Protein AF-A0A2Z4NDS5-F1 (afdb_monomer_lite)

Organism: NCBI:txid92400

pLDDT: mean 86.89, std 13.64, range [42.75, 96.88]

Structure (mmCIF, N/CA/C/O backbone):
data_AF-A0A2Z4NDS5-F1
#
_entry.id   AF-A0A2Z4NDS5-F1
#
loop_
_atom_site.group_PDB
_atom_site.id
_atom_site.type_symbol
_atom_site.label_atom_id
_atom_site.label_alt_id
_atom_site.label_comp_id
_atom_site.label_asym_id
_atom_site.label_entity_id
_atom_site.label_seq_id
_atom_site.pdbx_PDB_ins_code
_atom_site.Cartn_x
_atom_site.Cartn_y
_atom_site.Cartn_z
_atom_site.occupancy
_atom_site.B_iso_or_equiv
_atom_site.auth_seq_id
_atom_site.auth_comp_id
_atom_site.auth_asym_id
_atom_site.auth_atom_id
_atom_site.pdbx_PDB_model_num
ATOM 1 N N . MET A 1 1 ? 6.893 -5.706 20.505 1.00 67.31 1 MET A N 1
ATOM 2 C CA . MET A 1 1 ? 7.046 -4.233 20.495 1.00 67.31 1 MET A CA 1
ATOM 3 C C . MET A 1 1 ? 5.662 -3.619 20.326 1.00 67.31 1 MET A C 1
ATOM 5 O O . MET A 1 1 ? 4.764 -4.338 19.912 1.00 67.31 1 MET A O 1
ATOM 9 N N . GLU A 1 2 ? 5.449 -2.357 20.698 1.00 86.12 2 GLU A N 1
ATOM 10 C CA . GLU A 1 2 ? 4.175 -1.678 20.409 1.00 86.12 2 GLU A CA 1
ATOM 11 C C . GLU A 1 2 ? 4.182 -1.214 18.943 1.00 86.12 2 GLU A C 1
ATOM 13 O O . GLU A 1 2 ? 5.127 -0.537 18.540 1.00 86.12 2 GLU A O 1
ATOM 18 N N . LYS A 1 3 ? 3.175 -1.608 18.147 1.00 91.75 3 LYS A N 1
ATOM 19 C CA . LYS A 1 3 ? 3.054 -1.205 16.734 1.00 91.75 3 LYS A CA 1
ATOM 20 C C . LYS A 1 3 ? 2.763 0.296 16.623 1.00 91.75 3 LYS A C 1
ATOM 22 O O . LYS A 1 3 ? 1.945 0.831 17.378 1.00 91.75 3 LYS A O 1
ATOM 27 N N . GLN A 1 4 ? 3.370 0.969 15.648 1.00 94.69 4 GLN A N 1
ATOM 28 C CA . GLN A 1 4 ? 3.060 2.364 15.342 1.00 94.69 4 GLN A CA 1
ATOM 29 C C . GLN A 1 4 ? 1.701 2.466 14.639 1.00 94.69 4 GLN A C 1
ATOM 31 O O . GLN A 1 4 ? 1.472 1.819 13.624 1.00 94.69 4 GLN A O 1
ATOM 36 N N . LYS A 1 5 ? 0.785 3.285 15.165 1.00 95.44 5 LYS A N 1
ATOM 37 C CA . LYS A 1 5 ? -0.590 3.385 14.649 1.00 95.44 5 LYS A CA 1
ATOM 38 C C . LYS A 1 5 ? -0.734 4.489 13.607 1.00 95.44 5 LYS A C 1
ATOM 40 O O . LYS A 1 5 ? -0.309 5.618 13.853 1.00 95.44 5 LYS A O 1
ATOM 45 N N . PHE A 1 6 ? -1.417 4.192 12.505 1.00 95.12 6 PHE A N 1
ATOM 46 C CA . PHE A 1 6 ? -1.785 5.172 11.485 1.00 95.12 6 PHE A CA 1
ATOM 47 C C . PHE A 1 6 ? -3.233 4.988 11.059 1.00 95.12 6 PHE A C 1
ATOM 49 O O . PHE A 1 6 ? -3.669 3.867 10.838 1.00 95.12 6 PHE A O 1
ATOM 56 N N . ASN A 1 7 ? -3.951 6.088 10.861 1.00 96.38 7 ASN A N 1
ATOM 57 C CA . ASN A 1 7 ? -5.252 6.044 10.200 1.00 96.38 7 ASN A CA 1
ATOM 58 C C . ASN A 1 7 ? -5.022 5.984 8.686 1.00 96.38 7 ASN A C 1
ATOM 60 O O . ASN A 1 7 ? -4.321 6.841 8.145 1.00 96.38 7 ASN A O 1
ATOM 64 N N . LEU A 1 8 ? -5.580 4.978 8.013 1.00 96.25 8 LEU A N 1
ATOM 65 C CA . LEU A 1 8 ? -5.372 4.755 6.581 1.00 96.25 8 LEU A CA 1
ATOM 66 C C . LEU A 1 8 ? -6.243 5.682 5.723 1.00 96.25 8 LEU A C 1
ATOM 68 O O . LEU A 1 8 ? -5.760 6.287 4.768 1.00 96.25 8 LEU A O 1
ATOM 72 N N . PHE A 1 9 ? -7.513 5.839 6.096 1.00 96.44 9 PHE A N 1
ATOM 73 C CA . PHE A 1 9 ? -8.515 6.564 5.310 1.00 96.44 9 PHE A CA 1
ATOM 74 C C . PHE A 1 9 ? -8.561 8.060 5.635 1.00 96.44 9 PHE A C 1
ATOM 76 O O . PHE A 1 9 ? -9.595 8.611 6.008 1.00 96.44 9 PHE A O 1
ATOM 83 N N . VAL A 1 10 ? -7.413 8.720 5.499 1.00 96.25 10 VAL A N 1
ATOM 84 C CA . VAL A 1 10 ? -7.238 10.162 5.727 1.00 96.25 10 VAL A CA 1
ATOM 85 C C . VAL A 1 10 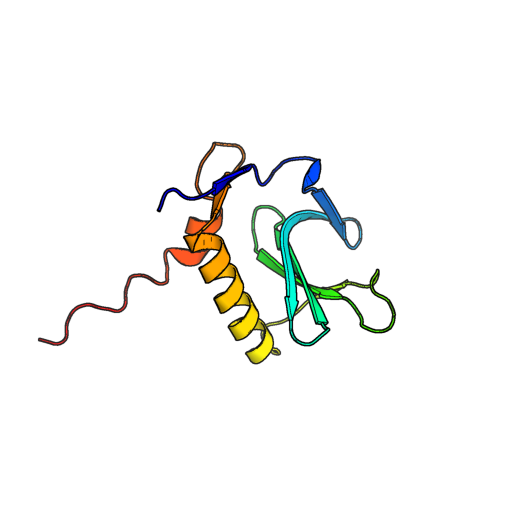? -6.790 10.869 4.449 1.00 96.25 10 VAL A C 1
ATOM 87 O O . VAL A 1 10 ? -6.221 10.243 3.553 1.00 96.25 10 VAL A O 1
ATOM 90 N N . GLU A 1 11 ? -7.058 12.172 4.342 1.00 95.75 11 GLU A N 1
ATOM 91 C CA . GLU A 1 11 ? -6.792 12.942 3.116 1.00 95.75 11 GLU A CA 1
ATOM 92 C C . GLU A 1 11 ? -5.293 12.978 2.777 1.00 95.75 11 GLU A C 1
ATOM 94 O O . GLU A 1 11 ? -4.933 12.962 1.607 1.00 95.75 11 GLU A O 1
ATOM 99 N N . GLU A 1 12 ? -4.407 12.938 3.776 1.00 95.25 12 GLU A N 1
ATOM 100 C CA . GLU A 1 12 ? -2.951 12.938 3.584 1.00 95.25 12 GLU A CA 1
ATOM 101 C C . GLU A 1 12 ? -2.426 11.668 2.904 1.00 95.25 12 GLU A C 1
ATOM 103 O O . GLU A 1 12 ? -1.343 11.686 2.325 1.00 95.25 12 GLU A O 1
ATOM 108 N N . ARG A 1 13 ? -3.175 10.564 2.983 1.00 94.75 13 ARG A N 1
ATOM 109 C CA . ARG A 1 13 ? -2.836 9.291 2.333 1.00 94.75 13 ARG A CA 1
ATOM 110 C C . ARG A 1 13 ? -3.573 9.095 1.016 1.00 94.75 13 ARG A C 1
ATOM 112 O O . ARG A 1 13 ? -3.388 8.074 0.364 1.00 94.75 13 ARG A O 1
ATOM 119 N N . LYS A 1 14 ? -4.431 10.032 0.629 1.00 96.31 14 LYS A N 1
ATOM 120 C CA . LYS A 1 14 ? -5.280 9.902 -0.546 1.00 96.31 14 LYS A CA 1
ATOM 121 C C . LYS A 1 14 ? -4.507 10.248 -1.813 1.00 96.31 14 LYS A C 1
ATOM 123 O O . LYS A 1 14 ? -3.838 11.275 -1.887 1.00 96.31 14 LYS A O 1
ATOM 128 N N . ILE A 1 15 ? -4.656 9.416 -2.833 1.00 93.69 15 ILE A N 1
ATOM 129 C CA . ILE A 1 15 ? -4.054 9.606 -4.151 1.00 93.69 15 ILE A CA 1
ATOM 130 C C . ILE A 1 15 ? -5.092 9.344 -5.243 1.00 93.69 15 ILE A C 1
ATOM 132 O O . ILE A 1 15 ? -6.002 8.533 -5.069 1.00 93.69 15 ILE A O 1
ATOM 136 N N . GLN A 1 16 ? -4.965 10.045 -6.371 1.00 92.75 16 GLN A N 1
ATOM 137 C CA . GLN A 1 16 ? -5.788 9.808 -7.553 1.00 92.75 16 GLN A CA 1
ATOM 138 C C . GLN A 1 16 ? -4.961 9.083 -8.617 1.00 92.75 16 GLN A C 1
ATOM 140 O O . GLN A 1 16 ? -3.949 9.613 -9.067 1.00 92.75 16 GLN A O 1
ATOM 145 N N . ILE A 1 17 ? -5.410 7.907 -9.054 1.00 89.06 17 ILE A N 1
ATOM 146 C CA . ILE A 1 17 ? -4.767 7.121 -10.117 1.00 89.06 17 ILE A CA 1
ATOM 147 C C . ILE A 1 17 ? -5.841 6.804 -11.157 1.00 89.06 17 ILE A C 1
ATOM 149 O O . ILE A 1 17 ? -6.885 6.262 -10.818 1.00 89.06 17 ILE A O 1
ATOM 153 N N . ASN A 1 18 ? -5.631 7.184 -12.422 1.00 87.31 18 ASN A N 1
ATOM 154 C CA . ASN A 1 18 ? -6.585 6.943 -13.520 1.00 87.31 18 ASN A CA 1
ATOM 155 C C . ASN A 1 18 ? -8.037 7.392 -13.234 1.00 87.31 18 ASN A C 1
ATOM 157 O O . ASN A 1 18 ? -8.992 6.760 -13.676 1.00 87.31 18 ASN A O 1
ATOM 161 N N . ASN A 1 19 ? -8.208 8.523 -12.538 1.00 88.56 19 ASN A N 1
ATOM 162 C CA . ASN A 1 19 ? -9.495 9.063 -12.064 1.00 88.56 19 ASN A CA 1
ATOM 163 C C . ASN A 1 19 ? -10.202 8.246 -10.972 1.00 88.56 19 ASN A C 1
ATOM 165 O O . ASN A 1 19 ? -11.320 8.600 -10.600 1.00 88.56 19 ASN A O 1
ATOM 169 N N . GLU A 1 20 ? -9.547 7.249 -10.395 1.00 92.62 20 GLU A N 1
ATOM 170 C CA . GLU A 1 20 ? -10.006 6.544 -9.202 1.00 92.62 20 GLU A CA 1
ATOM 171 C C . GLU A 1 20 ? -9.247 7.034 -7.966 1.00 92.62 20 GLU A C 1
ATOM 173 O O . GLU A 1 20 ? -8.109 7.500 -8.056 1.00 92.62 20 GLU A O 1
ATOM 178 N N . THR A 1 21 ? -9.911 6.983 -6.812 1.00 95.00 21 THR A N 1
ATOM 179 C CA . THR A 1 21 ? -9.335 7.396 -5.531 1.00 95.00 21 THR A CA 1
ATOM 180 C C . THR A 1 21 ? -8.830 6.175 -4.785 1.00 95.00 21 THR A C 1
ATOM 182 O O . THR A 1 21 ? -9.588 5.239 -4.537 1.00 95.00 21 THR A O 1
ATOM 185 N N . PHE A 1 22 ? -7.577 6.242 -4.358 1.00 96.81 22 PHE A N 1
ATOM 186 C CA . PHE A 1 22 ? -6.940 5.235 -3.528 1.00 96.81 22 PHE A CA 1
ATOM 187 C C . PHE A 1 22 ? -6.337 5.863 -2.271 1.00 96.81 22 PHE A C 1
ATOM 189 O O . PHE A 1 22 ? -6.174 7.081 -2.178 1.00 96.81 22 PHE A O 1
ATOM 196 N N . TYR A 1 23 ? -5.984 5.011 -1.315 1.00 96.88 23 TYR A N 1
ATOM 197 C CA . TYR A 1 23 ? -5.265 5.363 -0.099 1.00 96.88 23 TYR A CA 1
ATOM 198 C C . TYR A 1 23 ? -3.946 4.605 -0.045 1.00 96.88 23 TYR A C 1
ATOM 200 O O . TYR A 1 23 ? -3.919 3.389 -0.223 1.00 96.88 23 TYR A O 1
ATOM 208 N N . ILE A 1 24 ? -2.859 5.328 0.203 1.00 96.06 24 ILE A N 1
ATOM 209 C CA . ILE A 1 24 ? -1.506 4.784 0.262 1.00 96.06 24 ILE A CA 1
ATOM 210 C C . ILE A 1 24 ? -1.342 3.984 1.555 1.00 96.06 24 ILE A C 1
ATOM 212 O O . ILE A 1 24 ? -1.469 4.523 2.661 1.00 96.06 24 ILE A O 1
ATOM 216 N N . ILE A 1 25 ? -1.024 2.701 1.401 1.00 95.75 25 ILE A N 1
ATOM 217 C CA . ILE A 1 25 ? -0.628 1.793 2.481 1.00 95.75 25 ILE A CA 1
ATOM 218 C C . ILE A 1 25 ? 0.852 2.029 2.775 1.00 95.75 25 ILE A C 1
ATOM 220 O O . ILE A 1 25 ? 1.206 2.411 3.895 1.00 95.75 25 ILE A O 1
ATOM 224 N N . LEU A 1 26 ? 1.682 1.870 1.741 1.00 94.81 26 LEU A N 1
ATOM 225 C CA . LEU A 1 26 ? 3.135 1.935 1.806 1.00 94.81 26 LEU A CA 1
ATOM 226 C C . LEU A 1 26 ? 3.713 2.399 0.461 1.00 94.81 26 LEU A C 1
ATOM 228 O O . LEU A 1 26 ? 3.194 2.060 -0.599 1.00 94.81 26 LEU A O 1
ATOM 232 N N . GLU A 1 27 ? 4.816 3.136 0.524 1.00 93.56 27 GLU A N 1
ATOM 233 C CA . GLU A 1 27 ? 5.674 3.483 -0.609 1.00 93.56 27 GLU A CA 1
ATOM 234 C C . GLU A 1 27 ? 7.105 3.075 -0.248 1.00 93.56 27 GLU A C 1
ATOM 236 O O . GLU A 1 27 ? 7.551 3.333 0.875 1.00 93.56 27 GLU A O 1
ATOM 241 N N . PHE A 1 28 ? 7.812 2.417 -1.165 1.00 93.12 28 PHE A N 1
ATOM 242 C CA . PHE A 1 28 ? 9.188 1.978 -0.937 1.00 93.12 28 PHE A CA 1
ATOM 243 C C . PHE A 1 28 ? 9.994 1.916 -2.239 1.00 93.12 28 PHE A C 1
ATOM 245 O O . PHE A 1 28 ? 9.440 1.911 -3.337 1.00 93.12 28 PHE A O 1
ATOM 252 N N . GLU A 1 29 ? 11.318 1.871 -2.107 1.00 92.31 29 GLU A N 1
ATOM 253 C CA . GLU A 1 29 ? 12.253 1.694 -3.219 1.00 92.31 29 GLU A CA 1
ATOM 254 C C . GLU A 1 29 ? 13.028 0.393 -3.012 1.00 92.31 29 GLU A C 1
ATOM 256 O O . GLU A 1 29 ? 13.568 0.167 -1.931 1.00 92.31 29 GLU A O 1
ATOM 261 N N . GLU A 1 30 ? 13.094 -0.446 -4.042 1.00 90.19 30 GLU A N 1
ATOM 262 C CA . GLU A 1 30 ? 13.814 -1.719 -4.013 1.00 90.19 30 GLU A CA 1
ATOM 263 C C . GLU A 1 30 ? 14.564 -1.900 -5.337 1.00 90.19 30 GLU A C 1
ATOM 265 O O . GLU A 1 30 ? 13.978 -1.859 -6.416 1.00 90.19 30 GLU A O 1
ATOM 270 N N . ASN A 1 31 ? 15.888 -2.069 -5.273 1.00 87.88 31 ASN A N 1
ATOM 271 C CA . ASN A 1 31 ? 16.771 -2.198 -6.445 1.00 87.88 31 ASN A CA 1
ATOM 272 C C . ASN A 1 31 ? 16.666 -1.058 -7.489 1.00 87.88 31 ASN A C 1
ATOM 274 O O . ASN A 1 31 ? 16.948 -1.268 -8.669 1.00 87.88 31 ASN A O 1
ATOM 278 N N . GLY A 1 32 ? 16.324 0.159 -7.051 1.00 86.94 32 GLY A N 1
ATOM 279 C CA . GLY A 1 32 ? 16.160 1.337 -7.915 1.00 86.94 32 GLY A CA 1
ATOM 280 C C . GLY A 1 32 ? 14.791 1.434 -8.594 1.00 86.94 32 GLY A C 1
ATOM 281 O O . GLY A 1 32 ? 14.569 2.352 -9.383 1.00 86.94 32 GLY A O 1
ATOM 282 N N . ASP A 1 33 ? 13.886 0.506 -8.287 1.00 90.06 33 ASP A N 1
ATOM 283 C CA . ASP A 1 33 ? 12.483 0.569 -8.668 1.00 90.06 33 ASP A CA 1
ATOM 284 C C . ASP A 1 33 ? 11.659 1.155 -7.514 1.00 90.06 33 ASP A C 1
ATOM 286 O O . ASP A 1 33 ? 11.870 0.807 -6.352 1.00 90.06 33 ASP A O 1
ATOM 290 N N . HIS A 1 34 ? 10.702 2.026 -7.837 1.00 92.31 34 HIS A N 1
ATOM 291 C CA . HIS A 1 34 ? 9.786 2.617 -6.860 1.00 92.31 34 HIS A CA 1
ATOM 292 C C . HIS A 1 34 ? 8.443 1.896 -6.894 1.00 92.31 34 HIS A C 1
ATOM 294 O O . HIS A 1 34 ? 7.824 1.781 -7.956 1.00 92.31 34 HIS A O 1
ATOM 300 N N . TYR A 1 35 ? 7.982 1.463 -5.727 1.00 94.19 35 TYR A N 1
ATOM 301 C CA . TYR A 1 35 ? 6.746 0.720 -5.546 1.00 94.19 35 TYR A CA 1
ATOM 302 C C . TYR A 1 35 ? 5.762 1.520 -4.703 1.00 94.19 35 TYR A C 1
ATOM 304 O O . TYR A 1 35 ? 6.129 2.157 -3.712 1.00 94.19 35 TYR A O 1
ATOM 312 N N . LEU A 1 36 ? 4.493 1.451 -5.088 1.00 95.06 36 LEU A N 1
ATOM 313 C CA . LEU A 1 36 ? 3.391 2.087 -4.390 1.00 95.06 36 LEU A CA 1
ATOM 314 C C . LEU A 1 36 ? 2.291 1.061 -4.136 1.00 95.06 36 LEU A C 1
ATOM 316 O O . LEU A 1 36 ? 1.691 0.533 -5.071 1.00 95.06 36 LEU A O 1
ATOM 320 N N . ILE A 1 37 ? 2.007 0.812 -2.863 1.00 95.50 37 ILE A N 1
ATOM 321 C CA . ILE A 1 37 ? 0.949 -0.092 -2.420 1.00 95.50 37 ILE A CA 1
ATOM 322 C C . ILE A 1 37 ? -0.232 0.750 -1.965 1.00 95.50 37 ILE A C 1
ATOM 324 O O . ILE A 1 37 ? -0.108 1.596 -1.070 1.00 95.50 37 ILE A O 1
ATOM 328 N N . VAL A 1 38 ? -1.391 0.527 -2.573 1.00 96.12 38 VAL A N 1
ATOM 329 C CA . VAL A 1 38 ? -2.596 1.311 -2.308 1.00 96.12 38 VAL A CA 1
ATOM 330 C C . VAL A 1 38 ? -3.819 0.430 -2.103 1.00 96.12 38 VAL A C 1
ATOM 332 O O . VAL A 1 38 ? -3.831 -0.745 -2.455 1.00 96.12 38 VAL A O 1
ATOM 335 N N . THR A 1 39 ? -4.883 1.017 -1.564 1.00 96.06 39 THR A N 1
ATOM 336 C CA . THR A 1 39 ? -6.193 0.371 -1.470 1.00 96.06 39 THR A CA 1
ATOM 337 C C . THR A 1 39 ? -7.331 1.313 -1.835 1.00 96.06 39 THR A C 1
ATOM 339 O O . THR A 1 39 ? -7.263 2.520 -1.605 1.00 96.06 39 THR A O 1
ATOM 342 N N . ASN A 1 40 ? -8.407 0.748 -2.375 1.00 94.88 40 ASN A N 1
ATOM 343 C CA . ASN A 1 40 ? -9.703 1.404 -2.540 1.00 94.88 40 ASN A CA 1
ATOM 344 C C . ASN A 1 40 ? -10.716 0.991 -1.450 1.00 94.88 40 ASN A C 1
ATOM 346 O O . ASN A 1 40 ? -11.911 1.172 -1.656 1.00 94.88 40 ASN A O 1
ATOM 350 N N . LYS A 1 41 ? -10.238 0.468 -0.306 1.00 92.69 41 LYS A N 1
ATOM 351 C CA . LYS A 1 41 ? -10.977 -0.164 0.811 1.00 92.69 41 LYS A CA 1
ATOM 352 C C . LYS A 1 41 ? -11.294 -1.647 0.620 1.00 92.69 41 LYS A C 1
ATOM 354 O O . LYS A 1 41 ? -11.339 -2.362 1.618 1.00 92.69 41 LYS A O 1
ATOM 359 N N . ASP A 1 42 ? -11.471 -2.095 -0.619 1.00 91.31 42 ASP A N 1
ATOM 360 C CA . ASP A 1 42 ? -11.903 -3.465 -0.916 1.00 91.31 42 ASP A CA 1
ATOM 361 C C . ASP A 1 42 ? -10.729 -4.387 -1.269 1.00 91.31 42 ASP A C 1
ATOM 363 O O . ASP A 1 42 ? -10.732 -5.561 -0.910 1.00 91.31 42 ASP A O 1
ATOM 367 N N . VAL A 1 43 ? -9.714 -3.861 -1.963 1.00 92.38 43 VAL A N 1
ATOM 368 C CA . VAL A 1 43 ? -8.541 -4.625 -2.419 1.00 92.38 43 VAL A CA 1
ATOM 369 C C . VAL A 1 43 ? -7.235 -3.881 -2.154 1.00 92.38 43 VAL A C 1
ATOM 371 O O . VAL A 1 43 ? -7.231 -2.653 -2.018 1.00 92.38 43 VAL A O 1
ATOM 374 N N . ILE A 1 44 ? -6.126 -4.621 -2.107 1.00 92.75 44 ILE A N 1
ATOM 375 C CA . ILE A 1 44 ? -4.764 -4.078 -2.159 1.00 92.75 44 ILE A CA 1
ATOM 376 C C . ILE A 1 44 ? -4.277 -4.168 -3.604 1.00 92.75 44 ILE A C 1
ATOM 378 O O . ILE A 1 44 ? -4.426 -5.203 -4.249 1.00 92.75 44 ILE A O 1
ATOM 382 N N . ILE A 1 45 ? -3.728 -3.071 -4.119 1.00 93.62 45 ILE A N 1
ATOM 383 C CA . ILE A 1 45 ? -3.179 -2.985 -5.471 1.00 93.62 45 ILE A CA 1
ATOM 384 C C . ILE A 1 45 ? -1.751 -2.468 -5.371 1.00 93.62 45 ILE A C 1
ATOM 386 O O . ILE A 1 45 ? -1.482 -1.469 -4.697 1.00 93.62 45 ILE A O 1
ATOM 390 N N . SER A 1 46 ? -0.857 -3.141 -6.082 1.00 94.94 46 SER A N 1
ATOM 391 C CA . SER A 1 46 ? 0.553 -2.792 -6.161 1.00 94.94 46 SER A CA 1
ATOM 392 C C . SER A 1 46 ? 0.839 -2.108 -7.489 1.00 94.94 46 SER A C 1
ATOM 394 O O . SER A 1 46 ? 0.436 -2.587 -8.548 1.00 94.94 46 SER A O 1
ATOM 396 N N . PHE A 1 47 ? 1.547 -0.988 -7.434 1.00 93.94 47 PHE A N 1
ATOM 397 C CA . PHE A 1 47 ? 2.040 -0.272 -8.599 1.00 93.94 47 PHE A CA 1
ATOM 398 C C . PHE A 1 47 ? 3.559 -0.169 -8.559 1.00 93.94 47 PHE A C 1
ATOM 400 O O . PHE A 1 47 ? 4.156 -0.032 -7.492 1.00 93.94 47 PHE A O 1
ATOM 407 N N . LYS A 1 48 ? 4.160 -0.138 -9.742 1.00 93.25 48 LYS A N 1
ATOM 408 C CA . LYS A 1 48 ? 5.559 0.197 -9.980 1.00 93.25 48 LYS A CA 1
ATOM 409 C C . LYS A 1 48 ? 5.635 1.483 -10.792 1.00 93.25 48 LYS A C 1
ATOM 411 O O . LYS A 1 48 ? 4.943 1.618 -11.801 1.00 93.25 48 LYS A O 1
ATOM 416 N N . ALA A 1 49 ? 6.454 2.439 -10.377 1.00 90.31 49 ALA A N 1
ATOM 417 C CA . ALA A 1 49 ? 6.684 3.640 -11.173 1.00 90.31 49 ALA A CA 1
ATOM 418 C C . ALA A 1 49 ? 7.506 3.298 -12.426 1.00 90.31 49 ALA A C 1
ATOM 420 O O . ALA A 1 49 ? 8.498 2.572 -12.346 1.00 90.31 49 ALA A O 1
ATOM 421 N N . ASP A 1 50 ? 7.126 3.837 -13.586 1.00 85.81 50 ASP A N 1
ATOM 422 C CA . ASP A 1 50 ? 7.911 3.687 -14.811 1.00 85.81 50 ASP A CA 1
ATOM 423 C C . ASP A 1 50 ? 9.282 4.372 -14.629 1.00 85.81 50 ASP A C 1
ATOM 425 O O . ASP A 1 50 ? 9.336 5.589 -14.413 1.00 85.81 50 ASP A O 1
ATOM 429 N N . PRO A 1 51 ? 10.410 3.649 -14.783 1.00 79.94 51 PRO A N 1
ATOM 430 C CA . PRO A 1 51 ? 11.750 4.217 -14.620 1.00 79.94 51 PRO A CA 1
ATOM 431 C C . PRO A 1 51 ? 12.038 5.410 -15.543 1.00 79.94 51 PRO A C 1
ATOM 433 O O . PRO A 1 51 ? 12.945 6.203 -15.292 1.00 79.94 51 PRO A O 1
ATOM 436 N N . LYS A 1 52 ? 11.303 5.529 -16.656 1.00 83.19 52 LYS A N 1
ATOM 437 C CA . LYS A 1 52 ? 11.428 6.624 -17.628 1.00 83.19 52 LYS A CA 1
ATOM 438 C C . LYS A 1 52 ? 10.426 7.748 -17.385 1.00 83.19 52 LYS A C 1
ATOM 440 O O . LYS A 1 52 ? 10.627 8.841 -17.915 1.00 83.19 52 LYS A O 1
ATOM 445 N N . ASN A 1 53 ? 9.361 7.488 -16.632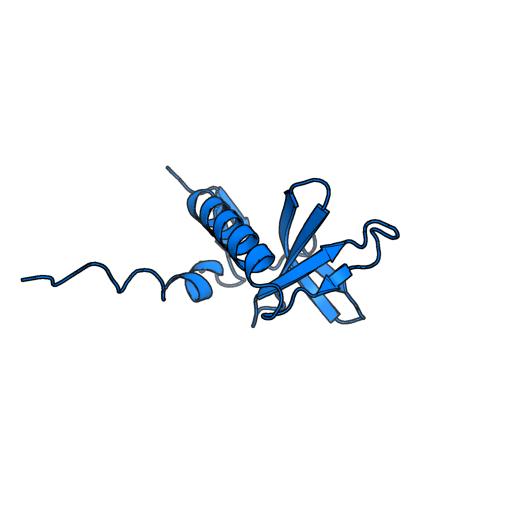 1.00 81.88 53 ASN A N 1
ATOM 446 C CA . ASN A 1 53 ? 8.339 8.463 -16.284 1.00 81.88 53 ASN A CA 1
ATOM 447 C C . ASN A 1 53 ? 7.742 8.135 -14.903 1.00 81.88 53 ASN A C 1
ATOM 449 O O . ASN A 1 53 ? 6.717 7.463 -14.844 1.00 81.88 53 ASN A O 1
ATOM 453 N N . PRO A 1 54 ? 8.330 8.628 -13.801 1.00 76.88 54 PRO A N 1
ATOM 454 C CA . PRO A 1 54 ? 7.900 8.272 -12.446 1.00 76.88 54 PRO A CA 1
ATOM 455 C C . PRO A 1 54 ? 6.437 8.612 -12.118 1.00 76.88 54 PRO A C 1
ATOM 457 O O . PRO A 1 54 ? 5.871 8.051 -11.188 1.00 76.88 54 PRO A O 1
ATOM 460 N N . GLU A 1 55 ? 5.808 9.512 -12.883 1.00 81.25 55 GLU A N 1
ATOM 461 C CA . GLU A 1 55 ? 4.380 9.835 -12.748 1.00 81.25 55 GLU A CA 1
ATOM 462 C C . GLU A 1 55 ? 3.463 8.748 -13.34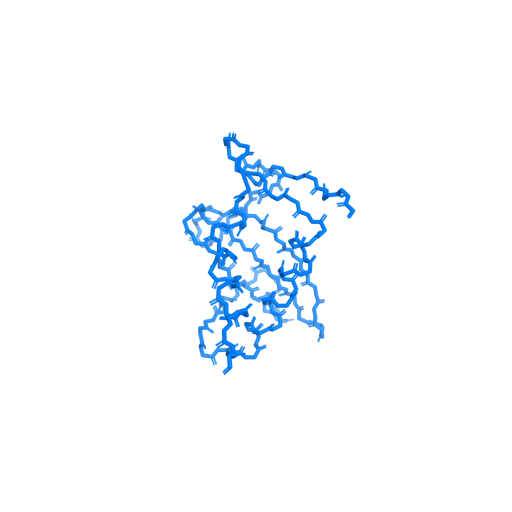2 1.00 81.25 55 GLU A C 1
ATOM 464 O O . GLU A 1 55 ? 2.259 8.734 -13.086 1.00 81.25 55 GLU A O 1
ATOM 469 N N . ASN A 1 56 ? 4.014 7.844 -14.154 1.00 86.62 56 ASN A N 1
ATOM 470 C CA . ASN A 1 56 ? 3.296 6.733 -14.759 1.00 86.62 56 ASN A CA 1
ATOM 471 C C . ASN A 1 56 ? 3.409 5.490 -13.868 1.00 86.62 56 ASN A C 1
ATOM 473 O O . ASN A 1 56 ? 4.441 4.822 -13.845 1.00 86.62 56 ASN A O 1
ATOM 477 N N . LEU A 1 57 ? 2.332 5.188 -13.148 1.00 90.12 57 LEU A N 1
ATOM 478 C CA . LEU A 1 57 ? 2.220 4.012 -12.290 1.00 90.12 57 LEU A CA 1
ATOM 479 C C . LEU A 1 57 ? 1.698 2.818 -13.097 1.00 90.12 57 LEU A C 1
ATOM 481 O O . LEU A 1 57 ? 0.587 2.852 -13.630 1.00 90.12 57 LEU A O 1
ATOM 485 N N . LEU A 1 58 ? 2.498 1.760 -13.173 1.00 90.81 58 LEU A N 1
ATOM 486 C CA . LEU A 1 58 ? 2.165 0.506 -13.837 1.00 90.81 58 LEU A CA 1
ATOM 487 C C . LEU A 1 58 ? 1.653 -0.494 -12.788 1.00 90.81 58 LEU A C 1
ATOM 489 O O . LEU A 1 58 ? 2.377 -0.756 -11.830 1.00 90.81 58 LEU A O 1
ATOM 493 N N . PRO A 1 59 ? 0.418 -1.012 -12.904 1.00 91.44 59 PRO A N 1
ATOM 494 C CA . PRO A 1 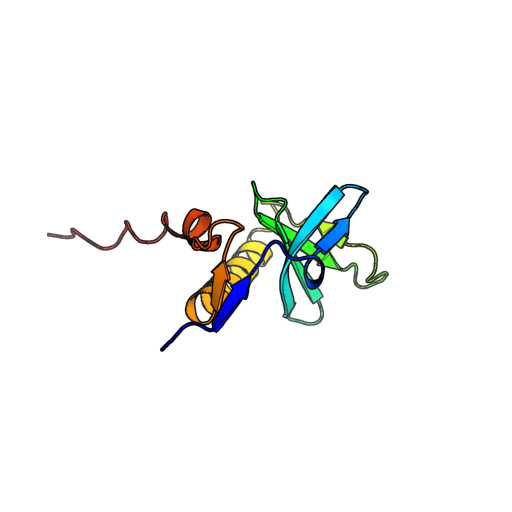59 ? -0.076 -2.036 -11.988 1.00 91.44 59 PRO A CA 1
ATOM 495 C C . PRO A 1 59 ? 0.737 -3.321 -12.141 1.00 91.44 59 PRO A C 1
ATOM 497 O O . PRO A 1 59 ? 1.055 -3.711 -13.264 1.00 91.44 59 PRO A O 1
ATOM 500 N N . ILE A 1 60 ? 1.033 -3.958 -11.013 1.00 92.25 60 ILE A N 1
ATOM 501 C CA . ILE A 1 60 ? 1.715 -5.251 -10.947 1.00 92.25 60 ILE A CA 1
ATOM 502 C C . ILE A 1 60 ? 0.648 -6.343 -10.917 1.00 92.25 60 ILE A C 1
ATOM 504 O O . ILE A 1 60 ? -0.295 -6.267 -10.123 1.00 92.25 60 ILE A O 1
ATOM 508 N N . TYR A 1 61 ? 0.783 -7.342 -11.785 1.00 88.88 61 TYR A N 1
ATOM 509 C CA . TYR A 1 61 ? -0.185 -8.435 -11.926 1.00 88.88 61 TYR A CA 1
ATOM 510 C C . TYR A 1 61 ? 0.391 -9.783 -11.466 1.00 88.88 61 TYR A C 1
ATOM 512 O O . TYR A 1 61 ? 1.601 -9.949 -11.352 1.00 88.88 61 TYR A O 1
ATOM 520 N N . ASP A 1 62 ? -0.473 -10.787 -11.274 1.00 82.00 62 ASP A N 1
ATOM 521 C CA . ASP A 1 62 ? -0.105 -12.138 -10.799 1.00 82.00 62 ASP A CA 1
ATOM 522 C C . ASP A 1 62 ? 0.988 -12.839 -11.634 1.00 82.00 62 ASP A C 1
ATOM 524 O O . ASP A 1 62 ? 1.685 -13.731 -11.151 1.00 82.00 62 ASP A O 1
ATOM 528 N N . GLU A 1 63 ? 1.162 -12.451 -12.900 1.00 85.88 63 GLU A N 1
ATOM 529 C CA . GLU A 1 63 ? 2.226 -12.972 -13.768 1.00 85.88 63 GLU A CA 1
ATOM 530 C C . GLU A 1 63 ? 3.640 -12.512 -13.357 1.00 85.88 63 GLU A C 1
ATOM 532 O O . GLU A 1 63 ? 4.635 -13.127 -13.752 1.00 85.88 63 GLU A O 1
ATOM 537 N N . GLU A 1 64 ? 3.739 -11.498 -12.498 1.00 87.62 64 GLU A N 1
ATOM 538 C CA . GLU A 1 64 ? 4.971 -10.933 -11.943 1.00 87.62 64 GLU A CA 1
ATOM 539 C C . GLU A 1 64 ? 5.275 -11.504 -10.545 1.00 87.62 64 GLU A C 1
ATOM 541 O O . GLU A 1 64 ? 5.701 -10.793 -9.638 1.00 87.62 64 GLU A O 1
ATOM 546 N N . ALA A 1 65 ? 5.104 -12.821 -10.375 1.00 85.69 65 ALA A N 1
ATOM 547 C CA . ALA A 1 65 ? 5.187 -13.528 -9.088 1.00 85.69 65 ALA A CA 1
ATOM 548 C C . ALA A 1 65 ? 6.408 -13.167 -8.215 1.00 85.69 65 ALA A C 1
ATOM 550 O O . 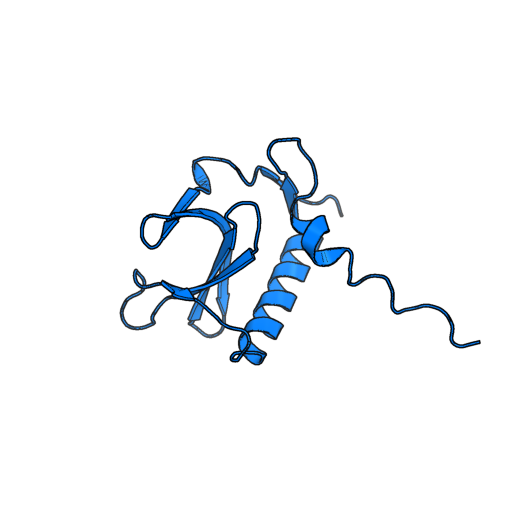ALA A 1 65 ? 6.291 -13.058 -7.002 1.00 85.69 65 ALA A O 1
ATOM 551 N N . LYS A 1 66 ? 7.580 -12.927 -8.819 1.00 87.56 66 LYS A N 1
ATOM 552 C CA . LYS A 1 66 ? 8.784 -12.525 -8.069 1.00 87.56 66 LYS A CA 1
ATOM 553 C C . LYS A 1 66 ? 8.677 -11.136 -7.447 1.00 87.56 66 LYS A C 1
ATOM 555 O O . LYS A 1 66 ? 9.235 -10.913 -6.380 1.00 87.56 66 LYS A O 1
ATOM 560 N N . GLU A 1 67 ? 8.041 -10.192 -8.138 1.00 87.12 67 GLU A N 1
ATOM 561 C CA . GLU A 1 67 ? 7.823 -8.855 -7.582 1.00 87.12 67 GLU A CA 1
ATOM 562 C C . GLU A 1 67 ? 6.796 -8.929 -6.453 1.00 87.12 67 GLU A C 1
ATOM 564 O O . GLU A 1 67 ? 7.000 -8.317 -5.408 1.00 87.12 67 GLU A O 1
ATOM 569 N N . LEU A 1 68 ? 5.757 -9.752 -6.617 1.00 88.88 68 LEU A N 1
ATOM 570 C CA . LEU A 1 68 ? 4.767 -9.996 -5.571 1.00 88.88 68 LEU A CA 1
ATOM 571 C C . LEU A 1 68 ? 5.387 -10.613 -4.310 1.00 88.88 68 LEU A C 1
ATOM 573 O O . LEU A 1 68 ? 5.144 -10.086 -3.234 1.00 88.88 68 LEU A O 1
ATOM 577 N N . GLU A 1 69 ? 6.268 -11.614 -4.419 1.00 89.75 69 GLU A N 1
ATOM 578 C CA . GLU A 1 69 ? 6.986 -12.188 -3.259 1.00 89.75 69 GLU A CA 1
ATOM 579 C C . GLU A 1 69 ? 7.787 -11.127 -2.470 1.00 89.75 69 GLU A C 1
ATOM 581 O O . GLU A 1 69 ? 7.822 -11.126 -1.234 1.00 89.75 69 GLU A O 1
ATOM 586 N N . ILE A 1 70 ? 8.437 -10.196 -3.180 1.00 89.38 70 ILE A N 1
ATOM 587 C CA . ILE A 1 70 ? 9.185 -9.085 -2.570 1.00 89.38 70 ILE A CA 1
ATOM 588 C C . ILE A 1 70 ? 8.222 -8.129 -1.863 1.00 89.38 70 ILE A C 1
ATOM 590 O O . ILE A 1 70 ? 8.452 -7.754 -0.713 1.00 89.38 70 ILE A O 1
ATOM 594 N N . ILE A 1 71 ? 7.137 -7.752 -2.540 1.00 91.69 71 ILE A N 1
ATOM 595 C CA . ILE A 1 71 ? 6.111 -6.860 -2.000 1.00 91.69 71 ILE A CA 1
ATOM 596 C C . ILE A 1 71 ? 5.479 -7.473 -0.751 1.00 91.69 71 ILE A C 1
ATOM 598 O O . ILE A 1 71 ? 5.389 -6.796 0.266 1.00 91.69 71 ILE A O 1
ATOM 602 N N . GLU A 1 72 ? 5.098 -8.747 -0.787 1.00 90.25 72 GLU A N 1
ATOM 603 C CA . GLU A 1 72 ? 4.533 -9.471 0.353 1.00 90.25 72 GLU A CA 1
ATOM 604 C C . GLU A 1 72 ? 5.488 -9.468 1.546 1.00 90.25 72 GLU A C 1
ATOM 606 O O . GLU A 1 72 ? 5.085 -9.128 2.657 1.00 90.25 72 GLU A O 1
ATOM 611 N N . THR A 1 73 ? 6.773 -9.755 1.318 1.00 91.81 73 THR A N 1
ATOM 612 C CA . THR A 1 73 ? 7.797 -9.707 2.373 1.00 91.81 73 THR A CA 1
ATOM 613 C C . THR A 1 73 ? 7.879 -8.320 3.018 1.00 91.81 73 THR A C 1
ATOM 615 O O . THR A 1 73 ? 7.954 -8.200 4.241 1.00 91.81 73 THR A O 1
ATOM 618 N N . ILE A 1 74 ? 7.834 -7.263 2.206 1.00 93.25 74 ILE A N 1
ATOM 619 C CA . ILE A 1 74 ? 7.917 -5.877 2.675 1.00 93.25 74 ILE A CA 1
ATOM 620 C C . ILE A 1 74 ? 6.633 -5.447 3.394 1.00 93.25 74 ILE A C 1
ATOM 622 O O . ILE A 1 74 ? 6.710 -4.761 4.413 1.00 93.25 74 ILE A O 1
ATOM 626 N 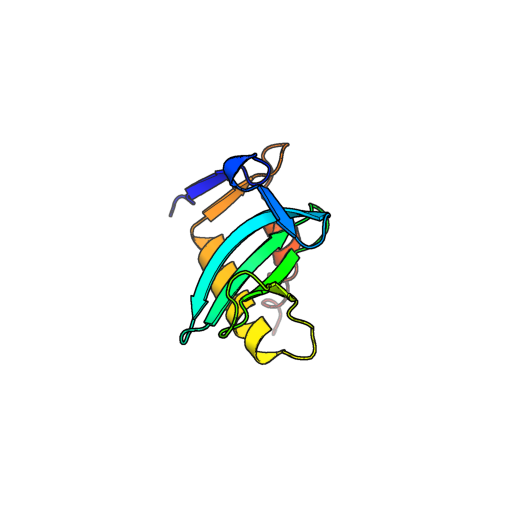N . ILE A 1 75 ? 5.451 -5.846 2.913 1.00 91.88 75 ILE A N 1
ATOM 627 C CA . ILE A 1 75 ? 4.190 -5.538 3.597 1.00 91.88 75 ILE A CA 1
ATOM 628 C C . ILE A 1 75 ? 4.107 -6.302 4.926 1.00 91.88 75 ILE A C 1
ATOM 630 O O . ILE A 1 75 ? 3.654 -5.716 5.906 1.00 91.88 75 ILE A O 1
ATOM 634 N N . ASN A 1 76 ? 4.593 -7.544 5.000 1.00 90.50 76 ASN A N 1
ATOM 635 C CA . ASN A 1 76 ? 4.682 -8.300 6.254 1.00 90.50 76 ASN A CA 1
ATOM 636 C C . ASN A 1 76 ? 5.576 -7.589 7.279 1.00 90.50 76 ASN A C 1
ATOM 638 O O . ASN A 1 76 ? 5.140 -7.334 8.401 1.00 90.50 76 ASN A O 1
ATOM 642 N N . ASP A 1 77 ? 6.782 -7.172 6.881 1.00 92.06 77 ASP A N 1
ATOM 643 C CA . ASP A 1 77 ? 7.663 -6.391 7.760 1.00 92.06 77 ASP A CA 1
ATOM 644 C C . ASP A 1 77 ? 7.010 -5.062 8.177 1.00 92.06 77 ASP A C 1
ATOM 646 O O . ASP A 1 77 ? 7.043 -4.666 9.346 1.00 92.06 77 ASP A O 1
ATOM 650 N N . TYR A 1 78 ? 6.332 -4.386 7.245 1.00 92.69 78 TYR A N 1
ATOM 651 C CA . TYR A 1 78 ? 5.574 -3.181 7.559 1.00 92.69 78 TYR A CA 1
ATOM 652 C C . TYR A 1 78 ? 4.458 -3.466 8.571 1.00 92.69 78 TYR A C 1
ATOM 654 O O . TYR A 1 78 ? 4.286 -2.698 9.517 1.00 92.69 78 TYR A O 1
ATOM 662 N N . TYR A 1 79 ? 3.720 -4.561 8.420 1.00 91.62 79 TYR A N 1
ATOM 663 C CA . TYR A 1 79 ? 2.639 -4.952 9.317 1.00 91.62 79 TYR A CA 1
ATOM 664 C C . TYR A 1 79 ? 3.144 -5.304 10.721 1.00 91.62 79 TYR A C 1
ATOM 666 O O . TYR A 1 79 ? 2.506 -4.935 11.708 1.00 91.62 79 TYR A O 1
ATOM 674 N N . ASP A 1 80 ? 4.304 -5.942 10.854 1.00 91.38 80 ASP A N 1
ATOM 675 C CA . ASP A 1 80 ? 4.895 -6.276 12.156 1.00 91.38 80 ASP A CA 1
ATOM 676 C C . ASP A 1 80 ? 5.214 -5.038 12.999 1.00 91.38 80 ASP A C 1
ATOM 678 O O . ASP A 1 80 ? 5.092 -5.051 14.231 1.00 91.38 80 ASP A O 1
ATOM 682 N N . HIS A 1 81 ? 5.560 -3.936 12.335 1.00 93.56 81 HIS A N 1
ATOM 683 C CA . HIS A 1 81 ? 5.939 -2.683 12.980 1.00 93.56 81 HIS A CA 1
ATOM 684 C C . HIS A 1 81 ? 4.804 -1.651 13.032 1.00 93.56 81 HIS A C 1
ATOM 686 O O . HIS A 1 81 ? 4.843 -0.746 13.873 1.00 93.56 81 HIS A O 1
ATOM 692 N N . ASN A 1 82 ? 3.781 -1.775 12.181 1.00 94.19 82 ASN A N 1
ATOM 693 C CA . ASN A 1 82 ? 2.760 -0.750 11.977 1.00 94.19 82 ASN A CA 1
ATOM 694 C C . ASN A 1 82 ? 1.339 -1.323 12.040 1.00 94.19 82 ASN A C 1
ATOM 696 O O . ASN A 1 82 ? 1.052 -2.416 11.571 1.00 94.19 82 ASN A O 1
ATOM 700 N N . LEU A 1 83 ? 0.423 -0.545 12.611 1.00 94.31 83 LEU A N 1
ATOM 701 C CA . LEU A 1 83 ? -0.999 -0.848 12.695 1.00 94.31 83 LEU A CA 1
ATOM 702 C C . LEU A 1 83 ? -1.768 0.173 11.851 1.00 94.31 83 LEU A C 1
ATOM 704 O O . LEU A 1 83 ? -1.882 1.340 12.242 1.00 94.31 83 LEU A O 1
ATOM 708 N N . LEU A 1 84 ? -2.274 -0.262 10.696 1.00 95.06 84 LEU A N 1
ATOM 709 C CA . LEU A 1 84 ? -3.120 0.559 9.831 1.00 95.06 84 LEU A CA 1
ATOM 710 C C . LEU A 1 84 ? -4.578 0.427 10.262 1.00 95.06 84 LEU A C 1
ATOM 712 O O . LEU A 1 84 ? -5.158 -0.649 10.186 1.00 95.06 84 LEU A O 1
ATOM 716 N N . LEU A 1 85 ? -5.159 1.533 10.713 1.00 96.06 85 LEU A N 1
ATOM 717 C CA . LEU A 1 85 ? -6.523 1.604 11.212 1.00 96.06 85 LEU A CA 1
ATOM 718 C C . LEU A 1 85 ? -7.487 2.055 10.115 1.00 96.06 85 LEU A C 1
ATOM 720 O O . LEU A 1 85 ? -7.219 3.035 9.408 1.00 96.06 85 LEU A O 1
ATOM 724 N N . ASP A 1 86 ? -8.617 1.362 10.004 1.00 95.38 86 ASP A N 1
ATOM 725 C CA . ASP A 1 86 ? -9.736 1.787 9.167 1.00 95.38 86 ASP A CA 1
ATOM 726 C C . ASP A 1 86 ? -10.545 2.947 9.796 1.00 95.38 86 ASP A C 1
ATOM 728 O O . ASP A 1 86 ? -10.169 3.520 10.820 1.00 95.38 86 ASP A O 1
ATOM 732 N N . GLU A 1 87 ? -11.661 3.328 9.164 1.00 93.75 87 GLU A N 1
ATOM 733 C CA . GLU A 1 87 ? -12.546 4.408 9.638 1.00 93.75 87 GLU A CA 1
ATOM 734 C C . GLU A 1 87 ? -13.215 4.087 10.988 1.00 93.75 87 GLU A C 1
ATOM 736 O O . GLU A 1 87 ? -13.639 4.999 11.700 1.00 93.75 87 GLU A O 1
ATOM 741 N N . GLU A 1 88 ? -13.299 2.806 11.350 1.00 94.50 88 GLU A N 1
ATOM 742 C CA . GLU A 1 88 ? -13.899 2.306 12.588 1.00 94.50 88 GLU A CA 1
ATOM 743 C C . GLU A 1 88 ? -12.848 2.034 13.680 1.00 94.50 88 GLU A C 1
ATOM 745 O O . GLU A 1 88 ? -13.198 1.803 14.839 1.00 94.50 88 GLU A O 1
ATOM 750 N N . GLY A 1 89 ? -11.558 2.120 13.339 1.00 93.69 89 GLY A N 1
ATOM 751 C CA . GLY A 1 89 ? -10.443 1.839 14.238 1.00 93.69 89 GLY A CA 1
ATOM 752 C C . GLY A 1 89 ? -10.037 0.363 14.294 1.00 93.69 89 GLY A C 1
ATOM 753 O O . GLY A 1 89 ? -9.330 -0.019 15.228 1.00 93.69 89 GLY A O 1
ATOM 754 N N . ASN A 1 90 ? -10.462 -0.455 13.329 1.00 94.19 90 ASN A N 1
ATOM 755 C CA . ASN A 1 90 ? -10.039 -1.849 13.191 1.00 94.19 90 ASN A CA 1
ATOM 756 C C . ASN A 1 90 ? -8.715 -1.951 12.423 1.00 94.19 90 ASN A C 1
ATOM 758 O O . ASN A 1 90 ? -8.390 -1.074 11.624 1.00 94.19 90 ASN A O 1
ATOM 762 N N . ASP A 1 91 ? -7.984 -3.051 12.618 1.00 94.38 91 ASP A N 1
ATOM 763 C CA . ASP A 1 91 ? -6.810 -3.380 11.806 1.00 94.38 91 ASP A CA 1
ATOM 764 C C . ASP A 1 91 ? -7.234 -3.684 10.363 1.00 94.38 91 ASP A C 1
ATOM 766 O O . ASP A 1 91 ? -7.929 -4.664 10.088 1.00 94.38 91 ASP A O 1
ATOM 770 N N . PHE A 1 92 ? -6.850 -2.807 9.439 1.00 94.19 92 PHE A N 1
ATOM 771 C CA . PHE A 1 92 ? -7.175 -2.951 8.028 1.00 94.19 92 PHE A CA 1
ATOM 772 C C . PHE A 1 92 ? -6.413 -4.114 7.382 1.00 94.19 92 PHE A C 1
ATOM 774 O O . PHE A 1 92 ? -6.995 -4.855 6.592 1.00 94.19 92 PHE A O 1
ATOM 781 N N . LEU A 1 93 ? -5.125 -4.268 7.708 1.00 92.38 93 LEU A N 1
ATOM 782 C CA . LEU A 1 93 ? -4.258 -5.252 7.059 1.00 92.38 93 LEU A CA 1
ATOM 783 C C . LEU A 1 93 ? -4.542 -6.674 7.544 1.00 92.38 93 LEU A C 1
ATOM 785 O O . LEU A 1 93 ? -4.400 -7.601 6.753 1.00 92.38 93 LEU A O 1
ATOM 789 N N . ALA A 1 94 ? -5.029 -6.849 8.776 1.00 91.19 94 ALA A N 1
ATOM 790 C CA . ALA A 1 94 ? -5.420 -8.161 9.302 1.00 91.19 94 ALA A CA 1
ATOM 791 C C . ALA A 1 94 ? -6.347 -8.945 8.347 1.00 91.19 94 ALA A C 1
ATOM 793 O O . ALA A 1 94 ? -6.161 -10.141 8.159 1.00 91.19 94 ALA A O 1
ATOM 794 N N . ARG A 1 95 ? -7.247 -8.264 7.621 1.00 86.56 95 ARG A N 1
ATOM 795 C CA . ARG A 1 95 ? -8.166 -8.877 6.635 1.00 86.56 95 ARG A CA 1
ATOM 796 C C . ARG A 1 95 ? -7.476 -9.591 5.469 1.00 86.56 95 ARG A C 1
ATOM 798 O O . ARG A 1 95 ? -8.122 -10.372 4.781 1.00 86.56 95 ARG A O 1
ATOM 805 N N . PHE A 1 96 ? -6.212 -9.266 5.213 1.00 82.44 96 PHE A N 1
ATOM 806 C CA . PHE A 1 96 ? -5.414 -9.808 4.113 1.00 82.44 96 PHE A CA 1
ATOM 807 C C . PHE A 1 96 ? -4.325 -10.774 4.604 1.00 82.44 96 PHE A C 1
ATOM 809 O O . PHE A 1 96 ? -3.770 -11.509 3.794 1.00 82.44 96 PHE A O 1
ATOM 816 N N . PHE A 1 97 ? -4.033 -10.788 5.912 1.00 75.56 97 PHE A N 1
ATOM 817 C CA . PHE A 1 97 ? -2.994 -11.624 6.529 1.00 75.56 97 PHE A CA 1
ATOM 818 C C . PHE A 1 97 ? -3.540 -12.744 7.426 1.00 75.56 97 PHE A C 1
ATOM 820 O O . PHE A 1 97 ? -2.800 -13.673 7.732 1.00 75.56 97 PHE A O 1
ATOM 827 N N . GLU A 1 98 ? -4.816 -12.702 7.826 1.00 60.88 98 GLU A N 1
ATOM 828 C CA . GLU A 1 98 ? -5.444 -13.728 8.680 1.00 60.88 98 GLU A CA 1
ATOM 829 C C . GLU A 1 98 ? -5.456 -15.142 8.056 1.00 60.88 98 GLU A C 1
ATOM 831 O O . GLU A 1 98 ? -5.533 -16.120 8.792 1.00 60.88 98 GLU A O 1
ATOM 836 N N . ASP A 1 99 ? -5.268 -15.279 6.738 1.00 50.44 99 ASP A N 1
ATOM 837 C CA . ASP A 1 99 ? -5.156 -16.582 6.057 1.00 50.44 99 ASP A CA 1
ATOM 838 C C . ASP A 1 99 ? -3.745 -17.221 6.130 1.00 50.44 99 ASP A C 1
ATOM 840 O O . ASP A 1 99 ? -3.537 -18.307 5.591 1.00 50.44 99 ASP A O 1
ATOM 844 N N . GLN A 1 100 ? -2.757 -16.584 6.775 1.00 49.81 100 GLN A N 1
ATOM 845 C CA . GLN A 1 100 ? -1.364 -17.077 6.825 1.00 49.81 100 GLN A CA 1
ATOM 846 C C . GLN A 1 100 ? -0.993 -17.799 8.142 1.00 49.81 100 GLN A C 1
ATOM 848 O O . GLN A 1 100 ? 0.091 -18.372 8.227 1.00 49.81 100 GLN A O 1
ATOM 853 N N . GLU A 1 101 ? -1.859 -17.808 9.169 1.00 44.44 101 GLU A N 1
ATOM 854 C CA . GLU A 1 101 ? -1.565 -18.444 10.475 1.00 44.44 101 GLU A CA 1
ATOM 855 C C . GLU A 1 101 ? -2.098 -19.891 10.636 1.00 44.44 101 GLU A C 1
ATOM 857 O O . GLU A 1 101 ? -1.808 -20.533 11.646 1.00 44.44 101 GLU A O 1
ATOM 862 N N . GLU A 1 102 ? -2.803 -20.472 9.655 1.00 45.75 102 GLU A N 1
ATOM 863 C CA . GLU A 1 102 ? -3.302 -21.864 9.720 1.00 45.75 102 GLU A CA 1
ATOM 864 C C . GLU A 1 102 ? -2.497 -22.859 8.853 1.00 45.75 102 GLU A C 1
ATOM 866 O O . GLU A 1 102 ? -3.062 -23.576 8.034 1.00 45.75 102 GLU A O 1
ATOM 871 N N . GLU A 1 103 ? -1.175 -22.975 9.034 1.00 46.25 103 GLU A N 1
ATOM 872 C CA . GLU A 1 103 ? -0.442 -24.161 8.536 1.00 46.25 103 GLU A CA 1
ATOM 873 C C . GLU A 1 103 ? 0.800 -24.552 9.369 1.00 46.25 103 GLU A C 1
ATOM 875 O O . GLU A 1 103 ? 1.764 -25.108 8.857 1.00 46.25 103 GLU A O 1
ATOM 880 N N . GLU A 1 104 ? 0.782 -24.346 10.690 1.00 52.44 104 GLU A N 1
ATOM 881 C CA . GLU A 1 104 ? 1.721 -25.021 11.605 1.00 52.44 104 GLU A CA 1
ATOM 882 C C . GLU A 1 104 ? 1.002 -25.590 12.836 1.00 52.44 104 GLU A C 1
ATOM 884 O O . GLU A 1 104 ? 1.190 -25.119 13.948 1.00 52.44 104 GLU A O 1
ATOM 889 N N . GLU A 1 105 ? 0.202 -26.650 12.678 1.00 50.62 105 GLU A N 1
ATOM 890 C CA . GLU A 1 105 ? 0.092 -27.677 13.724 1.00 50.62 105 GLU A CA 1
ATOM 891 C C . GLU A 1 105 ? -0.502 -28.995 13.186 1.00 50.62 105 GLU A C 1
ATOM 893 O O . GLU A 1 105 ? -1.442 -29.015 12.397 1.00 50.62 105 GLU A O 1
ATOM 898 N N . ILE A 1 106 ? 0.032 -30.112 13.698 1.00 50.69 106 ILE A N 1
ATOM 899 C CA . ILE A 1 106 ? -0.287 -31.533 13.438 1.00 50.69 106 ILE A CA 1
ATOM 900 C C . ILE A 1 106 ? 0.607 -32.231 12.389 1.00 50.69 106 ILE A C 1
ATOM 902 O O . ILE A 1 106 ? 0.165 -32.712 11.348 1.00 50.69 106 ILE A O 1
ATOM 906 N N . ILE A 1 107 ? 1.867 -32.457 12.772 1.00 47.59 107 ILE A N 1
ATOM 907 C CA . ILE A 1 107 ? 2.514 -33.754 12.519 1.00 47.59 107 ILE A CA 1
ATOM 908 C C . ILE A 1 107 ? 2.564 -34.476 13.872 1.00 47.59 107 ILE A C 1
ATOM 910 O O . ILE A 1 107 ? 3.419 -34.181 14.706 1.00 47.59 107 ILE A O 1
ATOM 914 N N . ASN A 1 108 ? 1.595 -35.368 14.100 1.00 42.75 108 ASN A N 1
ATOM 915 C CA . ASN A 1 108 ? 1.657 -36.399 15.147 1.00 42.75 108 ASN A CA 1
ATOM 916 C C . ASN A 1 108 ? 2.526 -37.570 14.682 1.00 42.75 108 ASN A C 1
ATOM 918 O O . ASN A 1 108 ? 2.349 -37.991 13.515 1.00 42.75 108 ASN A O 1
#

Sequence (108 aa):
MEKQKFNLFVEERKIQINNETFYIILEFEENGDHYLIVTNKDVIISFKADPKNPENLLPIYDEEAKELEIIETIINDYYDHNLLLDEEGNDFLARFFEDQEEEEEIIN

Radius of gyration: 15.26 Å; chains: 1; bounding box: 31×49×38 Å

Secondary structure (DSSP, 8-state):
-PPEEEESSSGGGEEEETTEEEEEEEEEEETTEEEEEEE-SS-EEEEEEETTEEEEEEEP-GGGHHHHHHHHHHHHHHHHHEEEE-TTS-BTTHHHHGGGSSSS----

Foldseek 3Di:
DDAAEDAFPDPVQWDADPNDIWGWPDWDADPNWTKTWTDPLPDIWIWIADSVGNVDTDTDDVVPVVVVVVVVVVVVVNVVRHAHQYPVGDRSCCVVCVVPPPDPDDPD